Protein AF-A0A1E1W088-F1 (afdb_monomer_lite)

Radius of gyration: 20.37 Å; chains: 1; bounding box: 43×35×60 Å

Secondary structure (DSSP, 8-state):
-------HHHH--TTSPPP--SS-HHHHHHHHHHTSTTTTEEEEEEEETTEEEEEEEETTEEEEEEEEE---B-TTT--BHHHHHTTS----SHHHHHHHHHHHHHHHHHHHHHHHTHHHHHT-SB-

Foldseek 3Di:
DDDDDDDVVQQDDPPDDDDPVVVCVSVVVSVVVCVDQLQQFEKDWDDDLQKIWIFTDRHPDTPDIDIGGFHLADPPDSDGLVVVCVPPCRDPDPVSVVSVVRVVVSVVVVVVVCVVCVVSNVSHNYD

Organism: Pectinophora gossypiella (NCBI:txid13191)

Structure (mmCIF, N/CA/C/O backbone):
data_AF-A0A1E1W088-F1
#
_entry.id   AF-A0A1E1W088-F1
#
loop_
_atom_site.group_PDB
_atom_site.id
_atom_site.type_symbol
_atom_site.label_atom_id
_atom_site.label_alt_id
_atom_site.label_comp_id
_atom_site.label_asym_id
_atom_site.label_entity_id
_atom_site.label_seq_id
_atom_site.pdbx_PDB_ins_code
_atom_site.Cartn_x
_atom_site.Cartn_y
_atom_site.Cartn_z
_atom_site.occupancy
_atom_site.B_iso_or_equiv
_atom_site.auth_seq_id
_atom_site.auth_comp_id
_atom_site.auth_asym_id
_atom_site.auth_atom_id
_atom_site.pdbx_PDB_model_num
ATOM 1 N N . GLY A 1 1 ? 11.721 14.393 -32.217 1.00 78.50 1 GLY A N 1
ATOM 2 C CA . GLY A 1 1 ? 11.942 13.223 -31.344 1.00 78.50 1 GLY A CA 1
ATOM 3 C C . GLY A 1 1 ? 10.792 13.108 -30.368 1.00 78.50 1 GLY A C 1
ATOM 4 O O . GLY A 1 1 ? 10.185 14.129 -30.066 1.00 78.50 1 GLY A O 1
ATOM 5 N N . GLN A 1 2 ? 10.469 11.898 -29.916 1.00 86.69 2 GLN A N 1
ATOM 6 C CA . GLN A 1 2 ? 9.497 11.693 -28.838 1.00 86.69 2 GLN A CA 1
ATOM 7 C C . GLN A 1 2 ? 10.193 11.867 -27.487 1.00 86.69 2 GLN A C 1
ATOM 9 O O . GLN A 1 2 ? 11.320 11.409 -27.309 1.00 86.69 2 GLN A O 1
ATOM 14 N N . VAL A 1 3 ? 9.529 12.548 -26.557 1.00 86.50 3 VAL A N 1
ATOM 15 C CA . VAL A 1 3 ? 10.007 12.749 -25.187 1.00 86.50 3 VAL A CA 1
ATOM 16 C C . VAL A 1 3 ? 9.081 11.981 -24.258 1.00 86.50 3 VAL A C 1
ATOM 18 O O . VAL A 1 3 ? 7.862 12.104 -24.361 1.00 86.50 3 VAL A O 1
ATOM 21 N N . PHE A 1 4 ? 9.666 11.202 -23.354 1.00 85.31 4 PHE A N 1
ATOM 22 C CA . PHE A 1 4 ? 8.944 10.469 -22.322 1.00 85.31 4 PHE A CA 1
ATOM 23 C C . PHE A 1 4 ? 9.330 11.018 -20.951 1.00 85.31 4 PHE A C 1
ATOM 25 O O . PHE A 1 4 ? 10.495 11.333 -20.707 1.00 85.31 4 PHE A O 1
ATOM 32 N N . CYS A 1 5 ? 8.352 11.110 -20.054 1.00 89.00 5 CYS A N 1
ATOM 33 C CA . CYS A 1 5 ? 8.549 11.543 -18.676 1.00 89.00 5 CYS A CA 1
ATOM 34 C C . CYS A 1 5 ? 8.190 10.395 -17.735 1.00 89.00 5 CYS A C 1
ATOM 36 O O . CYS A 1 5 ? 7.176 9.727 -17.922 1.00 89.00 5 CYS A O 1
ATOM 38 N N . ILE A 1 6 ? 9.002 10.189 -16.703 1.00 88.50 6 ILE A N 1
ATOM 39 C CA . ILE A 1 6 ? 8.785 9.164 -15.682 1.00 88.50 6 ILE A CA 1
ATOM 40 C C . ILE A 1 6 ? 9.117 9.733 -14.307 1.00 88.50 6 ILE A C 1
ATOM 42 O O . ILE A 1 6 ? 10.048 10.528 -14.152 1.00 88.50 6 ILE A O 1
ATOM 46 N N . TYR A 1 7 ? 8.347 9.340 -13.294 1.00 89.56 7 TYR A N 1
ATOM 47 C CA . TYR A 1 7 ? 8.616 9.760 -11.927 1.00 89.56 7 TYR A CA 1
ATOM 48 C C . TYR A 1 7 ? 9.907 9.124 -11.420 1.00 89.56 7 TYR A C 1
ATOM 50 O O . TYR A 1 7 ? 10.064 7.904 -11.400 1.00 89.56 7 TYR A O 1
ATOM 58 N N . ARG A 1 8 ? 10.825 9.964 -10.938 1.00 88.44 8 ARG A N 1
ATOM 59 C CA . ARG A 1 8 ? 12.128 9.522 -10.433 1.00 88.44 8 ARG A CA 1
ATOM 60 C C . ARG A 1 8 ? 12.019 8.500 -9.298 1.00 88.44 8 ARG A C 1
ATOM 62 O O . ARG A 1 8 ? 12.852 7.607 -9.232 1.00 88.44 8 ARG A O 1
ATOM 69 N N . CYS A 1 9 ? 11.008 8.611 -8.434 1.00 88.81 9 CYS A N 1
ATOM 70 C CA . CYS A 1 9 ? 10.800 7.673 -7.326 1.00 88.81 9 CYS A CA 1
ATOM 71 C C . CYS A 1 9 ? 10.483 6.242 -7.782 1.00 88.81 9 CYS A C 1
ATOM 73 O O . CYS A 1 9 ? 10.738 5.320 -7.020 1.00 88.81 9 CYS A O 1
ATOM 75 N N . ILE A 1 10 ? 9.993 6.051 -9.012 1.00 89.69 10 ILE A N 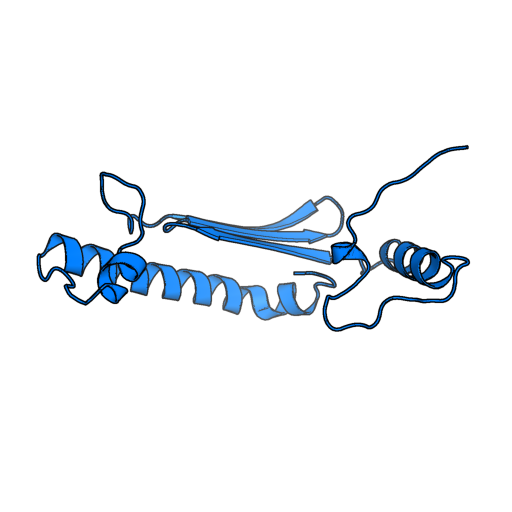1
ATOM 76 C CA . ILE A 1 10 ? 9.755 4.719 -9.588 1.00 89.69 10 ILE A CA 1
ATOM 77 C C . ILE A 1 10 ? 11.087 4.063 -9.971 1.00 89.69 10 ILE A C 1
ATOM 79 O O . ILE A 1 10 ? 11.260 2.858 -9.839 1.00 89.69 10 ILE A O 1
ATOM 83 N N . LEU A 1 11 ? 12.046 4.860 -10.445 1.00 88.44 11 LEU A N 1
ATOM 84 C CA . LEU A 1 11 ? 13.322 4.358 -10.955 1.00 88.44 11 LEU A CA 1
ATOM 85 C C . LEU A 1 11 ? 14.440 4.363 -9.917 1.00 88.44 11 LEU A C 1
ATOM 87 O O . LEU A 1 11 ? 15.466 3.723 -10.133 1.00 88.44 11 LEU A O 1
ATOM 91 N N . HIS A 1 12 ? 14.313 5.143 -8.847 1.00 87.19 12 HIS A N 1
ATOM 92 C CA . HIS A 1 12 ? 15.424 5.441 -7.957 1.00 87.19 12 HIS A CA 1
ATOM 93 C C . HIS A 1 12 ? 14.974 5.694 -6.527 1.00 87.19 12 HIS A C 1
ATOM 95 O O . HIS A 1 12 ? 14.200 6.614 -6.241 1.00 87.19 12 HIS A O 1
ATOM 101 N N . HIS A 1 13 ? 15.558 4.924 -5.615 1.00 84.94 13 HIS A N 1
ATOM 102 C CA . HIS A 1 13 ? 15.370 5.115 -4.193 1.00 84.94 13 HIS A CA 1
ATOM 103 C C . HIS A 1 13 ? 16.263 6.249 -3.666 1.00 84.94 13 HIS A C 1
ATOM 105 O O . HIS A 1 13 ? 17.431 6.353 -4.024 1.00 84.94 13 HIS A O 1
ATOM 111 N N . ARG A 1 14 ? 15.751 7.083 -2.749 1.00 83.94 14 ARG A N 1
ATOM 112 C CA . ARG A 1 14 ? 16.464 8.275 -2.232 1.00 83.94 14 ARG A CA 1
ATOM 113 C C . ARG A 1 14 ? 17.837 7.965 -1.613 1.00 83.94 14 ARG A C 1
ATOM 115 O O . ARG A 1 14 ? 18.697 8.837 -1.593 1.00 83.94 14 ARG A O 1
ATOM 122 N N . LYS A 1 15 ? 18.017 6.763 -1.057 1.00 85.31 15 LYS A N 1
ATOM 123 C CA . LYS A 1 15 ? 19.288 6.336 -0.441 1.00 85.31 15 LYS A CA 1
ATOM 124 C C . LYS A 1 15 ? 20.328 5.849 -1.458 1.00 85.31 15 LYS A C 1
ATOM 126 O O . LYS A 1 15 ? 21.469 5.630 -1.073 1.00 85.31 15 LYS A O 1
ATOM 131 N N . GLU A 1 16 ? 19.950 5.648 -2.717 1.00 85.50 16 GLU A N 1
ATOM 132 C CA . GLU A 1 16 ? 20.902 5.298 -3.769 1.00 85.50 16 GLU A CA 1
ATOM 133 C C . GLU A 1 16 ? 21.649 6.546 -4.246 1.00 85.50 16 GLU A C 1
ATOM 135 O O . GLU A 1 16 ? 21.099 7.648 -4.278 1.00 85.50 16 GLU A O 1
ATOM 140 N N . GLN A 1 17 ? 22.898 6.378 -4.676 1.00 84.50 17 GLN A N 1
ATOM 141 C CA . GLN A 1 17 ? 23.601 7.441 -5.391 1.00 84.50 17 GLN A CA 1
ATOM 142 C C . GLN A 1 17 ? 22.980 7.632 -6.779 1.00 84.50 17 GLN A C 1
ATOM 144 O O . GLN A 1 17 ? 22.595 6.663 -7.440 1.00 84.50 17 GLN A O 1
ATOM 149 N N . LEU A 1 18 ? 22.852 8.887 -7.225 1.00 83.19 18 LEU A N 1
ATOM 150 C CA . LEU A 1 18 ? 22.461 9.140 -8.611 1.00 83.19 18 LEU A CA 1
ATOM 151 C C . LEU A 1 18 ? 23.558 8.648 -9.543 1.00 83.19 18 LEU A C 1
ATOM 153 O O . LEU A 1 18 ? 24.743 8.820 -9.267 1.00 83.19 18 LEU A O 1
ATOM 157 N N . SER A 1 19 ? 23.135 8.132 -10.693 1.00 81.62 19 SER A N 1
ATOM 158 C CA . SER A 1 19 ? 24.051 7.922 -11.803 1.00 81.62 19 SER A CA 1
ATOM 159 C C . SER A 1 19 ? 24.674 9.245 -12.247 1.00 81.62 19 SER A C 1
ATOM 161 O O . SER A 1 19 ? 23.962 10.229 -12.461 1.00 81.62 19 SER A O 1
ATOM 163 N N . THR A 1 20 ? 25.993 9.240 -12.415 1.00 81.25 20 THR A N 1
ATOM 164 C CA . THR A 1 20 ? 26.796 10.333 -12.982 1.00 81.25 20 THR A CA 1
ATOM 165 C C . THR A 1 20 ? 27.319 9.994 -14.380 1.00 81.25 20 THR A C 1
ATOM 167 O O . THR A 1 20 ? 28.202 10.673 -14.890 1.00 81.25 20 THR A O 1
ATOM 170 N N . ASP A 1 21 ? 26.775 8.951 -15.014 1.00 83.31 21 ASP A N 1
ATOM 171 C CA . ASP A 1 21 ? 27.241 8.415 -16.298 1.00 83.31 21 ASP A CA 1
ATOM 172 C C . ASP A 1 21 ? 27.106 9.378 -17.487 1.00 83.31 21 ASP A C 1
ATOM 174 O O . ASP A 1 21 ? 27.660 9.089 -18.543 1.00 83.31 21 ASP A O 1
ATOM 178 N N . GLY A 1 22 ? 26.389 10.500 -17.334 1.00 79.88 22 GLY A N 1
ATOM 179 C CA . GLY A 1 22 ? 26.243 11.587 -18.317 1.00 79.88 22 GLY A CA 1
ATOM 180 C C . GLY A 1 22 ? 25.407 11.220 -19.548 1.00 79.88 22 GLY A C 1
ATOM 181 O O . GLY A 1 22 ? 24.643 12.037 -20.051 1.00 79.88 22 GLY A O 1
ATOM 182 N N . GLU A 1 23 ? 25.500 9.967 -19.981 1.00 83.69 23 GLU A N 1
ATOM 183 C CA . GLU A 1 23 ? 24.794 9.365 -21.108 1.00 83.69 23 GLU A CA 1
ATOM 184 C C . GLU A 1 23 ? 23.427 8.781 -20.714 1.00 83.69 23 GLU A C 1
ATOM 186 O O . GLU A 1 23 ? 22.630 8.429 -21.580 1.00 83.69 23 GLU A O 1
ATOM 191 N N . GLY A 1 24 ? 23.139 8.658 -19.412 1.00 85.19 24 GLY A N 1
ATOM 192 C CA . GLY A 1 24 ? 21.848 8.190 -18.901 1.00 85.19 24 GLY A CA 1
ATOM 193 C C . GLY A 1 24 ? 21.568 6.696 -19.101 1.00 85.19 24 GLY A C 1
ATOM 194 O O . GLY A 1 24 ? 20.427 6.264 -18.915 1.00 85.19 24 GLY A O 1
ATOM 195 N N . ARG A 1 25 ? 22.583 5.886 -19.428 1.00 87.75 25 ARG A N 1
ATOM 196 C CA . ARG A 1 25 ? 22.472 4.424 -19.586 1.00 87.75 25 ARG A CA 1
ATOM 197 C C . ARG A 1 25 ? 21.877 3.762 -18.348 1.00 87.75 25 ARG A C 1
ATOM 199 O O . ARG A 1 25 ? 21.003 2.908 -18.475 1.00 87.75 25 ARG A O 1
ATOM 206 N N . ALA A 1 26 ? 22.284 4.195 -17.157 1.00 87.44 26 ALA A N 1
ATOM 207 C CA . ALA A 1 26 ? 21.746 3.661 -15.908 1.00 87.44 26 ALA A CA 1
ATOM 208 C C . ALA A 1 26 ? 20.236 3.920 -15.746 1.00 87.44 26 ALA A C 1
ATOM 210 O O . ALA A 1 26 ? 19.533 3.109 -15.146 1.00 87.44 26 ALA A O 1
ATOM 211 N N . TRP A 1 27 ? 19.721 5.037 -16.271 1.00 88.06 27 TRP A N 1
ATOM 212 C CA . TRP A 1 27 ? 18.286 5.333 -16.251 1.00 88.06 27 TRP A CA 1
ATOM 213 C C . TRP A 1 27 ? 17.522 4.478 -17.258 1.00 88.06 27 TRP A C 1
ATOM 215 O O . TRP A 1 27 ? 16.457 3.963 -16.924 1.00 88.06 27 TRP A O 1
ATOM 225 N N . VAL A 1 28 ? 18.087 4.274 -18.450 1.00 89.00 28 VAL A N 1
ATOM 226 C CA . VAL A 1 28 ? 17.511 3.387 -19.471 1.00 89.00 28 VAL A CA 1
ATOM 227 C C . VAL A 1 28 ? 17.418 1.949 -18.956 1.00 89.00 28 VAL A C 1
ATOM 229 O O . VAL A 1 28 ? 16.357 1.339 -19.070 1.00 89.00 28 VAL A O 1
ATOM 232 N N . ASP A 1 29 ? 18.472 1.435 -18.320 1.00 89.56 29 ASP A N 1
ATOM 233 C CA . ASP A 1 29 ? 18.475 0.102 -17.703 1.00 89.56 29 ASP A CA 1
ATOM 234 C C . ASP A 1 29 ? 17.378 -0.043 -16.630 1.00 89.56 29 ASP A C 1
ATOM 236 O O . ASP A 1 29 ? 16.614 -1.011 -16.621 1.00 89.56 29 ASP A O 1
ATOM 240 N N . ARG A 1 30 ? 17.229 0.958 -15.750 1.00 89.00 30 ARG A N 1
ATOM 241 C CA . ARG A 1 30 ? 16.154 0.977 -14.740 1.00 89.00 30 ARG A CA 1
ATOM 242 C C . ARG A 1 30 ? 14.768 0.950 -15.394 1.00 89.00 30 ARG A C 1
ATOM 244 O O . ARG A 1 30 ? 13.898 0.221 -14.927 1.00 89.00 30 ARG A O 1
ATOM 251 N N . CYS A 1 31 ? 14.562 1.693 -16.484 1.00 89.44 31 CYS A N 1
ATOM 252 C CA . CYS A 1 31 ? 13.305 1.663 -17.240 1.00 89.44 31 CYS A CA 1
ATOM 253 C C . CYS A 1 31 ? 13.035 0.287 -17.866 1.00 89.44 31 CYS A C 1
ATOM 255 O O . CYS A 1 31 ? 11.905 -0.199 -17.818 1.00 89.44 31 CYS A O 1
ATOM 257 N N . GLN A 1 32 ? 14.059 -0.357 -18.431 1.00 88.81 32 GLN A N 1
ATOM 258 C CA . GLN A 1 32 ? 13.929 -1.697 -19.010 1.00 88.81 32 GLN A CA 1
ATOM 259 C C . GLN A 1 32 ? 13.528 -2.726 -17.949 1.00 88.81 32 GLN A C 1
ATOM 261 O O . GLN A 1 32 ? 12.649 -3.549 -18.203 1.00 88.81 32 GLN A O 1
ATOM 266 N N . ARG A 1 33 ? 14.075 -2.622 -16.730 1.00 87.31 33 ARG A N 1
ATOM 267 C CA . ARG A 1 33 ? 13.694 -3.488 -15.604 1.00 87.31 33 ARG A CA 1
ATOM 268 C C . ARG A 1 33 ? 12.216 -3.387 -15.226 1.00 87.31 33 ARG A C 1
ATOM 270 O O . ARG A 1 33 ? 11.619 -4.409 -14.921 1.00 87.31 33 ARG A O 1
ATOM 277 N N . LEU A 1 34 ? 11.594 -2.208 -15.318 1.00 85.94 34 LEU A N 1
ATOM 278 C CA . LEU A 1 34 ? 10.148 -2.063 -15.065 1.00 85.94 34 LEU A CA 1
ATOM 279 C C . LEU A 1 34 ? 9.276 -2.829 -16.070 1.00 85.94 34 LEU A C 1
ATOM 281 O O . LEU A 1 34 ? 8.129 -3.161 -15.775 1.00 85.94 34 LEU A O 1
ATOM 285 N N . SER A 1 35 ? 9.809 -3.088 -17.264 1.00 83.50 35 SER A N 1
ATOM 286 C CA . SER A 1 35 ? 9.091 -3.797 -18.325 1.00 83.50 35 SER A CA 1
ATOM 287 C C . SER A 1 35 ? 9.186 -5.319 -18.183 1.00 83.50 35 SER A C 1
ATOM 289 O O . SER A 1 35 ? 8.512 -6.037 -18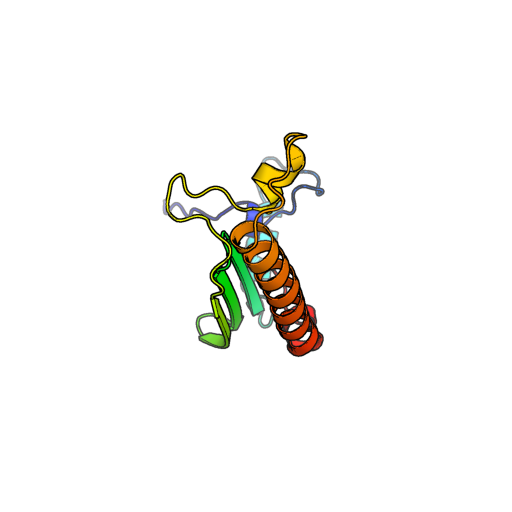.920 1.00 83.50 35 SER A O 1
ATOM 291 N N . LEU A 1 36 ? 10.002 -5.824 -17.250 1.00 85.31 36 LEU A N 1
ATOM 292 C CA . LEU A 1 36 ? 10.146 -7.257 -17.025 1.00 85.31 36 LEU A CA 1
ATOM 293 C C . LEU A 1 36 ? 8.879 -7.845 -16.378 1.00 85.31 36 LEU A C 1
ATOM 295 O O . LEU A 1 36 ? 8.282 -7.224 -15.489 1.00 85.31 36 LEU A O 1
ATOM 299 N N . PRO A 1 37 ? 8.469 -9.063 -16.779 1.00 79.25 37 PRO A N 1
ATOM 300 C CA . PRO A 1 37 ? 7.404 -9.789 -16.100 1.00 79.25 37 PRO A CA 1
ATOM 301 C C . PRO A 1 37 ? 7.701 -9.921 -14.601 1.00 79.25 37 PRO A C 1
ATOM 303 O O . PRO A 1 37 ? 8.804 -10.289 -14.208 1.00 79.25 37 PRO A O 1
ATOM 306 N N . GLY A 1 38 ? 6.716 -9.607 -13.758 1.00 75.62 38 GLY A N 1
ATOM 307 C CA . GLY A 1 38 ? 6.856 -9.640 -12.296 1.00 75.62 38 GLY A CA 1
ATOM 308 C C . GLY A 1 38 ? 7.284 -8.315 -11.653 1.00 75.62 38 GLY A C 1
ATOM 309 O O . GLY A 1 38 ? 6.976 -8.098 -10.486 1.00 75.62 38 GLY A O 1
ATOM 310 N N . SER A 1 39 ? 7.867 -7.367 -12.398 1.00 80.62 39 SER A N 1
ATOM 311 C CA . SER A 1 39 ? 8.240 -6.030 -11.879 1.00 80.62 39 SER A CA 1
ATOM 312 C C . SER A 1 39 ? 7.077 -5.028 -11.820 1.00 80.62 39 SER A C 1
ATOM 314 O O . SER A 1 39 ? 7.259 -3.849 -11.517 1.00 80.62 39 SER A O 1
ATOM 316 N N . GLN A 1 40 ? 5.867 -5.496 -12.123 1.00 83.44 40 GLN A N 1
ATOM 317 C CA . GLN A 1 40 ? 4.648 -4.691 -12.197 1.00 83.44 40 GLN A CA 1
ATOM 318 C C . GLN A 1 40 ? 3.698 -4.964 -11.025 1.00 83.44 40 GLN A C 1
ATOM 320 O O . GLN A 1 40 ? 2.526 -4.598 -11.096 1.00 83.44 40 GLN A O 1
ATOM 325 N N . ARG A 1 41 ? 4.165 -5.648 -9.968 1.00 92.44 41 ARG A N 1
ATOM 326 C CA . ARG A 1 41 ? 3.378 -5.827 -8.745 1.00 92.44 41 ARG A CA 1
ATOM 327 C C . ARG A 1 41 ? 3.698 -4.708 -7.763 1.00 92.44 41 ARG A C 1
ATOM 329 O O . ARG A 1 41 ? 4.776 -4.718 -7.178 1.00 92.44 41 ARG A O 1
ATOM 336 N N . TRP A 1 42 ? 2.818 -3.722 -7.632 1.00 94.94 42 TRP A N 1
ATOM 337 C CA . TRP A 1 42 ? 3.056 -2.530 -6.810 1.00 94.94 42 TRP A CA 1
ATOM 338 C C . TRP A 1 42 ? 1.973 -2.387 -5.750 1.00 94.94 42 TRP A C 1
ATOM 340 O O . TRP A 1 42 ? 0.796 -2.586 -6.044 1.00 94.94 42 TRP A O 1
ATOM 350 N N . ALA A 1 43 ? 2.345 -1.987 -4.542 1.00 96.81 43 ALA A N 1
ATOM 351 C CA . ALA A 1 43 ? 1.392 -1.570 -3.528 1.00 96.81 43 ALA A CA 1
ATOM 352 C C . ALA A 1 43 ? 1.262 -0.044 -3.515 1.00 96.81 43 ALA A C 1
ATOM 354 O O . ALA A 1 43 ? 2.210 0.682 -3.791 1.00 96.81 43 ALA A O 1
ATOM 355 N N . VAL A 1 44 ? 0.067 0.440 -3.193 1.00 96.50 44 VAL A N 1
ATOM 356 C CA . VAL A 1 44 ? -0.216 1.855 -2.957 1.00 96.50 44 VAL A CA 1
ATOM 357 C C . VAL A 1 44 ? -0.973 1.947 -1.644 1.00 96.50 44 VAL A C 1
ATOM 359 O O . VAL A 1 44 ? -2.076 1.412 -1.526 1.00 96.50 44 VAL A O 1
ATOM 362 N N . LEU A 1 45 ? -0.379 2.617 -0.657 1.00 97.00 45 LEU A N 1
ATOM 363 C CA . LEU A 1 45 ? -0.938 2.771 0.685 1.00 97.00 45 LEU A CA 1
ATOM 364 C C . LEU A 1 45 ? -1.106 4.256 1.017 1.00 97.00 45 LEU A C 1
ATOM 366 O O . LEU A 1 45 ? -0.161 5.041 0.953 1.00 97.00 45 LEU A O 1
ATOM 370 N N . MET A 1 46 ? -2.315 4.647 1.404 1.00 96.62 46 MET A N 1
ATOM 371 C CA . MET A 1 46 ? -2.659 6.018 1.771 1.00 96.62 46 MET A CA 1
ATOM 372 C C . MET A 1 46 ? -3.316 6.032 3.146 1.00 96.62 46 MET A C 1
ATOM 374 O O . MET A 1 46 ? -4.317 5.351 3.363 1.00 96.62 46 MET A O 1
ATOM 378 N N . VAL A 1 47 ? -2.782 6.841 4.065 1.00 92.50 47 VAL A N 1
ATOM 379 C CA . VAL A 1 47 ? -3.328 7.006 5.419 1.00 92.50 47 VAL A CA 1
ATOM 380 C C . VAL A 1 47 ? -3.397 8.481 5.773 1.00 92.50 47 VAL A C 1
ATOM 382 O O . VAL A 1 47 ? -2.386 9.179 5.734 1.00 92.50 47 VAL A O 1
ATOM 385 N N . SER A 1 48 ? -4.584 8.971 6.128 1.00 88.12 48 SER A N 1
ATOM 386 C CA . SER A 1 48 ? -4.769 10.359 6.560 1.00 88.12 48 SER A CA 1
ATOM 387 C C . SER A 1 48 ? -6.051 10.528 7.364 1.00 88.12 48 SER A C 1
ATOM 389 O O . SER A 1 48 ? -7.107 10.064 6.951 1.00 88.12 48 SER A O 1
ATOM 391 N N . GLY A 1 49 ? -5.983 11.214 8.508 1.00 82.06 49 GLY A N 1
ATOM 392 C CA . GLY A 1 49 ? -7.174 11.706 9.212 1.00 82.06 49 GLY A CA 1
ATOM 393 C C . GLY A 1 49 ? -8.213 10.650 9.613 1.00 82.06 49 GLY A C 1
ATOM 394 O O . GLY A 1 49 ? -9.379 10.999 9.754 1.00 82.06 49 GLY A O 1
ATOM 395 N N . GLY A 1 50 ? -7.817 9.385 9.795 1.00 87.12 50 GLY A N 1
ATOM 396 C CA . GLY A 1 50 ? -8.751 8.280 10.053 1.00 87.12 50 GLY A CA 1
ATOM 397 C C . GLY A 1 50 ? -9.249 7.554 8.817 1.00 87.12 50 GLY A C 1
ATOM 398 O O . GLY A 1 50 ? -10.112 6.693 8.931 1.00 87.12 50 GLY A O 1
ATOM 399 N N . HIS A 1 51 ? -8.729 7.893 7.647 1.00 92.56 51 HIS A N 1
ATOM 400 C CA . HIS A 1 51 ? -8.947 7.171 6.409 1.00 92.56 51 HIS A CA 1
ATOM 401 C C . HIS A 1 51 ? -7.713 6.341 6.084 1.00 92.56 51 HIS A C 1
ATOM 403 O O . HIS A 1 51 ? -6.582 6.819 6.196 1.00 92.56 51 HIS A O 1
ATOM 409 N N . PHE A 1 52 ? -7.953 5.113 5.651 1.00 96.31 52 PHE A N 1
ATOM 410 C CA . PHE A 1 52 ? -6.974 4.244 5.024 1.00 96.31 52 PHE A CA 1
ATOM 411 C C . PHE A 1 52 ? -7.528 3.803 3.671 1.00 96.31 52 PHE A C 1
ATOM 413 O O . PHE A 1 52 ? -8.696 3.419 3.564 1.00 96.31 52 PHE A O 1
ATOM 420 N N . ALA A 1 53 ? -6.685 3.847 2.649 1.00 97.62 53 ALA A N 1
ATOM 421 C CA . ALA A 1 53 ? -6.926 3.217 1.362 1.00 97.62 53 ALA A CA 1
ATOM 422 C C . ALA A 1 53 ? -5.643 2.499 0.949 1.00 97.62 53 ALA A C 1
ATOM 424 O O . ALA A 1 53 ? -4.592 3.125 0.825 1.00 97.62 53 ALA A O 1
ATOM 425 N N . GLY A 1 54 ? -5.737 1.189 0.770 1.00 97.81 54 GLY A N 1
ATOM 426 C CA . GLY A 1 54 ? -4.635 0.352 0.326 1.00 97.81 54 GLY A CA 1
ATOM 427 C C . GLY A 1 54 ? -5.054 -0.484 -0.870 1.00 97.81 54 GLY A C 1
ATOM 428 O O . GLY A 1 54 ? -6.197 -0.950 -0.930 1.00 97.81 54 GLY A O 1
ATOM 429 N N . ALA A 1 55 ? -4.134 -0.692 -1.803 1.00 98.00 55 ALA A N 1
ATOM 430 C CA . ALA A 1 55 ? -4.303 -1.655 -2.879 1.00 98.00 55 ALA A CA 1
ATOM 431 C C . ALA A 1 55 ? -2.955 -2.211 -3.341 1.00 98.00 55 ALA A C 1
ATOM 433 O O . ALA A 1 55 ? -1.968 -1.482 -3.404 1.00 98.00 55 ALA A O 1
ATOM 434 N N . VAL A 1 56 ? -2.940 -3.492 -3.694 1.00 97.00 56 VAL A N 1
ATOM 435 C CA . VAL A 1 56 ? -1.866 -4.145 -4.439 1.00 97.00 56 VAL A CA 1
ATOM 436 C C . VAL A 1 56 ? -2.342 -4.306 -5.875 1.00 97.00 56 VAL A C 1
ATOM 438 O O . VAL A 1 56 ? -3.415 -4.857 -6.131 1.00 97.00 56 VAL A O 1
ATOM 441 N N . PHE A 1 57 ? -1.545 -3.815 -6.810 1.00 95.38 57 PHE A N 1
ATOM 442 C CA . PHE A 1 5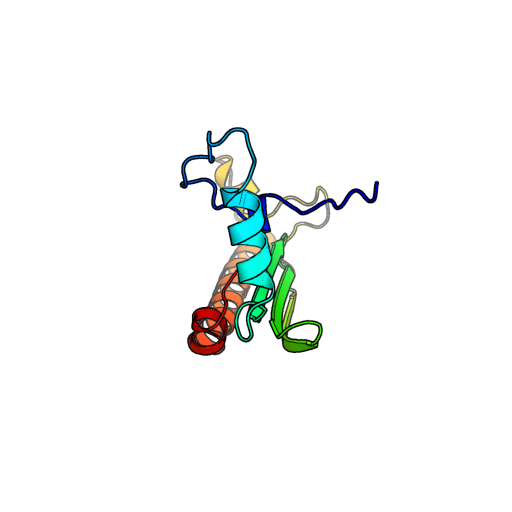7 ? -1.774 -3.887 -8.242 1.00 95.38 57 PHE A CA 1
ATOM 443 C C . PHE A 1 57 ? -0.827 -4.898 -8.864 1.00 95.38 57 PHE A C 1
ATOM 445 O O . PHE A 1 57 ? 0.329 -4.991 -8.467 1.00 95.38 57 PHE A O 1
ATOM 452 N N . SER A 1 58 ? -1.304 -5.631 -9.863 1.00 92.38 58 SER A N 1
ATOM 453 C CA . SER A 1 58 ? -0.475 -6.394 -10.789 1.00 92.38 58 SER A CA 1
ATOM 454 C C . SER A 1 58 ? -0.736 -5.853 -12.191 1.00 92.38 58 SER A C 1
ATOM 456 O O . SER A 1 58 ? -1.823 -6.026 -12.750 1.00 92.38 58 SER A O 1
ATOM 458 N N . GLY A 1 59 ? 0.229 -5.098 -12.718 1.00 88.50 59 GLY A N 1
ATOM 459 C CA . GLY A 1 59 ? 0.020 -4.276 -13.905 1.00 88.50 59 GLY A CA 1
ATOM 460 C C . GLY A 1 59 ? -1.095 -3.256 -13.661 1.00 88.50 59 GLY A C 1
ATOM 461 O O . GLY A 1 59 ? -1.041 -2.476 -12.715 1.00 88.50 59 GLY A O 1
ATOM 462 N N . GLY A 1 60 ? -2.126 -3.276 -14.505 1.00 89.12 60 GLY A N 1
ATOM 463 C CA . GLY A 1 60 ? -3.280 -2.378 -14.390 1.00 89.12 60 GLY A CA 1
ATOM 464 C C . GLY A 1 60 ? -4.409 -2.866 -13.475 1.00 89.12 60 GLY A C 1
ATOM 465 O O . GLY A 1 60 ? -5.429 -2.188 -13.381 1.00 89.12 60 GLY A O 1
ATOM 466 N N . VAL A 1 61 ? -4.280 -4.035 -12.839 1.00 93.19 61 VAL A N 1
ATOM 467 C CA . VAL A 1 61 ? -5.385 -4.682 -12.110 1.00 93.19 61 VAL A CA 1
ATOM 468 C C . VAL A 1 61 ? -5.122 -4.671 -10.610 1.00 93.19 61 VAL A C 1
ATOM 470 O O . VAL A 1 61 ? -4.078 -5.140 -10.165 1.00 93.19 61 VAL A O 1
ATOM 473 N N . ALA A 1 62 ? -6.080 -4.177 -9.822 1.00 96.06 62 ALA A N 1
ATOM 474 C CA . ALA A 1 62 ? -6.046 -4.302 -8.367 1.00 96.06 62 ALA A CA 1
ATOM 475 C C . ALA A 1 62 ? -6.356 -5.753 -7.975 1.00 96.06 62 ALA A C 1
ATOM 477 O O . ALA A 1 62 ? -7.470 -6.229 -8.185 1.00 96.06 62 ALA A O 1
ATOM 478 N N . VAL A 1 63 ? -5.366 -6.455 -7.426 1.00 95.31 63 VAL A N 1
ATOM 479 C CA . VAL A 1 63 ? -5.494 -7.866 -7.027 1.00 95.31 63 VAL A CA 1
ATOM 480 C C . VAL A 1 63 ? -5.964 -8.013 -5.584 1.00 95.31 63 VAL A C 1
ATOM 482 O O . VAL A 1 63 ? -6.676 -8.960 -5.269 1.00 95.31 63 VAL A O 1
ATOM 485 N N . VAL A 1 64 ? -5.623 -7.051 -4.725 1.00 96.31 64 VAL A N 1
ATOM 486 C CA . VAL A 1 64 ? -6.120 -6.959 -3.349 1.00 96.31 64 VAL A CA 1
ATOM 487 C C . VAL A 1 64 ? -6.313 -5.484 -3.016 1.00 96.31 64 VAL A C 1
ATOM 489 O O . VAL A 1 64 ? -5.451 -4.667 -3.329 1.00 96.31 64 VAL A O 1
ATOM 492 N N . HIS A 1 65 ? -7.437 -5.113 -2.402 1.00 97.56 65 HIS A N 1
ATOM 493 C CA . HIS A 1 65 ? -7.670 -3.737 -1.965 1.00 97.56 65 HIS A CA 1
ATOM 494 C C . HIS A 1 65 ? -8.562 -3.660 -0.726 1.00 97.56 65 HIS A C 1
ATOM 496 O O . HIS A 1 65 ? -9.448 -4.493 -0.508 1.00 97.56 65 HIS A O 1
ATOM 502 N N . LYS A 1 66 ? -8.393 -2.606 0.071 1.00 97.75 66 LYS A N 1
ATOM 503 C CA . LYS A 1 66 ? -9.240 -2.328 1.233 1.00 97.75 66 LYS A CA 1
ATOM 504 C C . LYS A 1 66 ? -9.263 -0.838 1.521 1.00 97.75 66 LYS A C 1
ATOM 506 O O . LYS A 1 66 ? -8.249 -0.150 1.430 1.00 97.75 66 LYS A O 1
ATOM 511 N N . THR A 1 67 ? -10.430 -0.359 1.922 1.00 97.00 67 THR A N 1
ATOM 512 C CA . THR A 1 67 ? -10.605 0.970 2.494 1.00 97.00 67 THR A CA 1
ATOM 513 C C . THR A 1 67 ? -11.137 0.837 3.915 1.00 97.00 67 THR A C 1
ATOM 515 O O . THR A 1 67 ? -11.880 -0.094 4.238 1.00 97.00 67 THR A O 1
ATOM 518 N N . LEU A 1 68 ? -10.724 1.755 4.781 1.00 93.31 68 LEU A N 1
ATOM 519 C CA . LEU A 1 68 ? -11.195 1.864 6.156 1.00 93.31 68 LEU A CA 1
ATOM 520 C C . LEU A 1 68 ? -11.386 3.343 6.479 1.00 93.31 68 LEU A C 1
ATOM 522 O O . LEU A 1 68 ? -10.612 4.198 6.048 1.00 93.31 68 LEU A O 1
ATOM 526 N N . HIS A 1 69 ? -12.418 3.643 7.255 1.00 91.06 69 HIS A N 1
ATOM 527 C CA . HIS A 1 69 ? -12.657 4.976 7.778 1.00 91.06 69 HIS A CA 1
ATOM 528 C C . HIS A 1 69 ? -13.047 4.891 9.252 1.00 91.06 69 HIS A C 1
ATOM 530 O O . HIS A 1 69 ? -13.848 4.048 9.653 1.00 91.06 69 HIS A O 1
ATOM 536 N N . SER A 1 70 ? -12.477 5.771 10.064 1.00 84.94 70 SER A N 1
ATOM 537 C CA . SER A 1 70 ? -12.800 5.945 11.473 1.00 84.94 70 SER A CA 1
ATOM 538 C C . SER A 1 70 ? -12.873 7.426 11.812 1.00 84.94 70 SER A C 1
ATOM 540 O O . SER A 1 70 ? -12.053 8.232 11.377 1.00 84.94 70 SER A O 1
ATOM 542 N N . TYR A 1 71 ? -13.853 7.789 12.633 1.00 75.25 71 TYR A N 1
ATOM 543 C CA . TYR A 1 71 ? -14.073 9.174 13.029 1.00 75.25 71 TYR A CA 1
ATOM 544 C C . TYR A 1 71 ? -13.089 9.571 14.145 1.00 75.25 71 TYR A C 1
ATOM 546 O O . TYR A 1 71 ? -13.371 9.418 15.338 1.00 75.25 71 TYR A O 1
ATOM 554 N N . VAL A 1 72 ? -11.901 10.040 13.754 1.00 73.81 72 VAL A N 1
ATOM 555 C CA . VAL A 1 72 ? -10.811 10.450 14.673 1.00 73.81 72 VAL A CA 1
ATOM 556 C C . VAL A 1 72 ? -10.517 11.950 14.665 1.00 73.81 72 VAL A C 1
ATOM 558 O O . VAL A 1 72 ? -9.811 12.461 15.542 1.00 73.81 72 VAL A O 1
ATOM 561 N N . THR A 1 73 ? -11.088 12.693 13.723 1.00 67.44 73 THR A N 1
ATOM 562 C CA . THR A 1 73 ? -10.912 14.145 13.610 1.00 67.44 73 THR A CA 1
ATOM 563 C C . THR A 1 73 ? -11.923 14.913 14.471 1.00 67.44 73 THR A C 1
ATOM 565 O O . THR A 1 73 ? -12.973 14.406 14.874 1.00 67.44 73 THR A O 1
ATOM 568 N N . ARG A 1 74 ? -11.587 16.159 14.838 1.00 63.84 74 ARG A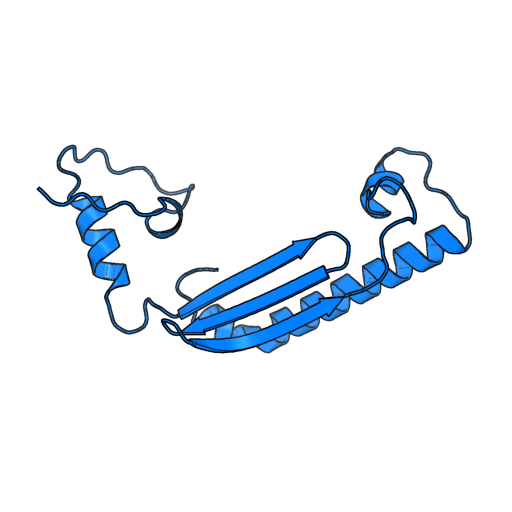 N 1
ATOM 569 C CA . ARG A 1 74 ? -12.546 17.088 15.467 1.00 63.84 74 ARG A CA 1
ATOM 570 C C . ARG A 1 74 ? -13.488 17.646 14.406 1.00 63.84 74 ARG A C 1
ATOM 572 O O . ARG A 1 74 ? -13.033 18.002 13.326 1.00 63.84 74 ARG A O 1
ATOM 579 N N . ARG A 1 75 ? -14.759 17.863 14.762 1.00 54.25 75 ARG A N 1
ATOM 580 C CA . ARG A 1 75 ? -15.645 18.770 14.011 1.00 54.25 75 ARG A CA 1
ATOM 581 C C . ARG A 1 75 ? -15.051 20.189 14.143 1.00 54.25 75 ARG A C 1
ATOM 583 O O . ARG A 1 75 ? -15.014 20.712 15.254 1.00 54.25 75 ARG A O 1
ATOM 590 N N . GLY A 1 76 ? -14.469 20.747 13.076 1.00 66.69 76 GLY A N 1
ATOM 591 C CA . GLY A 1 76 ? -13.680 21.997 13.103 1.00 66.69 76 GLY A CA 1
ATOM 592 C C . GLY A 1 76 ? -12.403 21.917 12.248 1.00 66.69 76 GLY A C 1
ATOM 593 O O . GLY A 1 76 ? -12.393 21.164 11.287 1.00 66.69 76 GLY A O 1
ATOM 594 N N . GLN A 1 77 ? -11.333 22.653 12.601 1.00 54.56 77 GLN A N 1
ATOM 595 C CA . GLN A 1 77 ? -10.052 22.863 11.864 1.00 54.56 77 GLN A CA 1
ATOM 596 C C . GLN A 1 77 ? -9.236 21.616 11.395 1.00 54.56 77 GLN A C 1
ATOM 598 O O . GLN A 1 77 ? -8.051 21.733 11.095 1.00 54.56 77 GLN A O 1
ATOM 603 N N . GLY A 1 78 ? -9.810 20.413 11.315 1.00 57.47 78 GLY A N 1
ATOM 604 C CA . GLY A 1 78 ? -9.244 19.277 10.569 1.00 57.47 78 GLY A CA 1
ATOM 605 C C . GLY A 1 78 ? -8.009 18.602 11.176 1.00 57.47 78 GLY A C 1
ATOM 606 O O . GLY A 1 78 ? -7.547 17.597 10.650 1.00 57.47 78 GLY A O 1
ATOM 607 N N . GLN A 1 79 ? -7.478 19.102 12.293 1.00 62.44 79 GLN A N 1
ATOM 608 C CA . GLN A 1 79 ? -6.305 18.512 12.937 1.00 62.44 79 GLN A CA 1
ATOM 609 C C . GLN A 1 79 ? -6.674 17.245 13.722 1.00 62.44 79 GLN A C 1
ATOM 611 O O . GLN A 1 79 ? -7.668 17.210 14.460 1.00 62.44 79 GLN A O 1
ATOM 616 N N . SER A 1 80 ? -5.853 16.201 13.576 1.00 65.12 80 SER A N 1
ATOM 617 C CA . SER A 1 80 ? -6.002 14.948 14.323 1.00 65.12 80 SER A CA 1
ATOM 618 C C . SER A 1 80 ? -5.830 15.175 15.834 1.00 65.12 80 SER A C 1
ATOM 620 O O . SER A 1 80 ? -5.148 16.110 16.268 1.00 65.12 80 SER A O 1
ATOM 622 N N . GLN A 1 81 ? -6.453 14.330 16.667 1.00 66.56 81 GLN A N 1
ATOM 623 C CA . GLN A 1 81 ? -6.332 14.466 18.124 1.00 66.56 81 GLN A CA 1
ATOM 624 C C . GLN A 1 81 ? -4.882 14.264 18.597 1.00 66.56 81 GLN A C 1
ATOM 626 O O . GLN A 1 81 ? -4.443 15.013 19.468 1.00 66.56 81 GLN A O 1
ATOM 631 N N . GLY A 1 82 ? -4.125 13.353 17.973 1.00 62.81 82 GLY A N 1
ATOM 632 C CA . GLY A 1 82 ? -2.703 13.144 18.269 1.00 62.81 82 GLY A CA 1
ATOM 633 C C . GLY A 1 82 ? -1.845 14.399 18.077 1.00 62.81 82 GLY A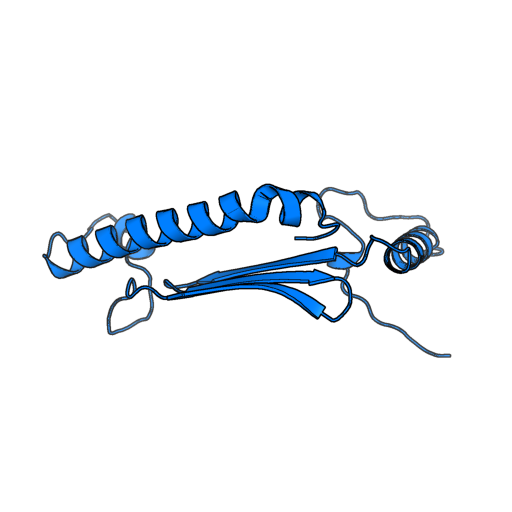 C 1
ATOM 634 O O . GLY A 1 82 ? -1.041 14.730 18.946 1.00 62.81 82 GLY A O 1
ATOM 635 N N . THR A 1 83 ? -2.070 15.167 17.006 1.00 67.00 83 THR A N 1
ATOM 636 C CA . THR A 1 83 ? -1.367 16.445 16.781 1.00 67.00 83 THR A CA 1
ATOM 637 C C . THR A 1 83 ? -1.653 17.449 17.904 1.00 67.00 83 THR A C 1
ATOM 639 O O . THR A 1 83 ? -0.756 18.157 18.359 1.00 67.00 83 THR A O 1
ATOM 642 N N . ARG A 1 84 ? -2.898 17.498 18.404 1.00 66.56 84 ARG A N 1
ATOM 643 C CA . ARG A 1 84 ? -3.293 18.383 19.515 1.00 66.56 84 ARG A CA 1
ATOM 644 C C . ARG A 1 84 ? -2.689 17.937 20.848 1.00 66.56 84 ARG A C 1
ATOM 646 O O . ARG A 1 84 ? -2.307 18.795 21.638 1.00 66.56 84 ARG A O 1
ATOM 653 N N . ASP A 1 85 ? -2.620 16.631 21.097 1.00 63.78 85 ASP A N 1
ATOM 654 C CA . ASP A 1 85 ? -2.106 16.077 22.354 1.00 63.78 85 ASP A CA 1
ATOM 655 C C . ASP A 1 85 ? -0.602 16.360 22.544 1.00 63.78 85 ASP A C 1
ATOM 657 O O . ASP A 1 85 ? -0.165 16.538 23.677 1.00 63.78 85 ASP A O 1
ATOM 661 N N . GLN A 1 86 ? 0.167 16.525 21.458 1.00 69.00 86 GLN A N 1
ATOM 662 C CA . GLN A 1 86 ? 1.582 16.929 21.520 1.00 69.00 86 GLN A CA 1
ATOM 663 C C . GLN A 1 86 ? 1.807 18.386 21.972 1.00 69.00 86 GLN A C 1
ATOM 665 O O . GLN A 1 86 ? 2.908 18.735 22.381 1.00 69.00 86 GLN A O 1
ATOM 670 N N . HIS A 1 87 ? 0.780 19.245 21.957 1.00 70.12 87 HIS A N 1
ATOM 671 C CA . HIS A 1 87 ? 0.905 20.672 22.298 1.00 70.12 87 HIS A CA 1
ATOM 672 C C . HIS A 1 87 ? 0.738 20.965 23.807 1.00 70.12 87 HIS A C 1
ATOM 674 O O . HIS A 1 87 ? 0.289 22.044 24.192 1.00 70.12 87 HIS A O 1
ATOM 680 N N . GLY A 1 88 ? 1.053 20.000 24.679 1.00 60.69 88 GLY A N 1
ATOM 681 C CA . GLY A 1 88 ? 1.219 20.203 26.128 1.00 60.69 88 GLY A CA 1
ATOM 682 C C . GLY A 1 88 ? -0.057 20.381 26.965 1.00 60.69 88 GLY A C 1
ATOM 683 O O . GLY A 1 88 ? 0.008 20.268 28.184 1.00 60.69 88 GLY A O 1
ATOM 684 N N . ASN A 1 89 ? -1.227 20.598 26.353 1.00 69.00 89 ASN A N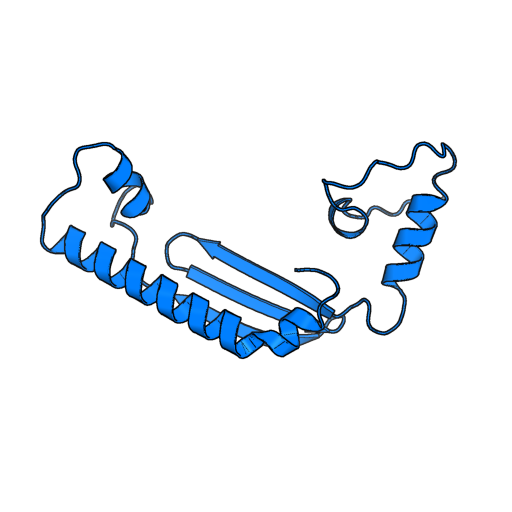 1
ATOM 685 C CA . ASN A 1 89 ? -2.503 20.738 27.070 1.00 69.00 89 ASN A CA 1
ATOM 686 C C . ASN A 1 89 ? -3.591 19.839 26.463 1.00 69.00 89 ASN A C 1
ATOM 688 O O . ASN A 1 89 ? -4.550 20.295 25.833 1.00 69.00 89 ASN A O 1
ATOM 692 N N . ALA A 1 90 ? -3.376 18.529 26.600 1.00 67.44 90 ALA A N 1
ATOM 693 C CA . ALA A 1 90 ? -4.239 17.480 26.077 1.00 67.44 90 ALA A CA 1
ATOM 694 C C . ALA A 1 90 ? -5.612 17.499 26.781 1.00 67.44 90 ALA A C 1
ATOM 696 O O . ALA A 1 90 ? -5.700 17.206 27.978 1.00 67.44 90 ALA A O 1
ATOM 697 N N . PRO A 1 91 ? -6.719 17.800 26.074 1.00 70.50 91 PRO A N 1
ATOM 698 C CA . PRO A 1 91 ? -8.034 17.860 26.703 1.00 70.50 91 PRO A CA 1
ATOM 699 C C . PRO A 1 91 ? -8.442 16.491 27.261 1.00 70.50 91 PRO A C 1
ATOM 701 O O . PRO A 1 91 ? -8.275 15.467 26.593 1.00 70.50 91 PRO A O 1
ATOM 704 N N . LYS A 1 92 ? -8.996 16.474 28.478 1.00 79.69 92 LYS A N 1
ATOM 705 C CA . LYS A 1 92 ? -9.448 15.257 29.184 1.00 79.69 92 LYS A CA 1
ATOM 706 C C . LYS A 1 92 ? -10.961 15.012 29.072 1.00 79.69 92 LYS A C 1
ATOM 708 O O . LYS A 1 92 ? -11.521 14.241 29.839 1.00 79.69 92 LYS A O 1
ATOM 713 N N . SER A 1 93 ? -11.642 15.684 28.144 1.00 80.69 93 SER A N 1
ATOM 714 C CA . SER A 1 93 ? -13.087 15.520 27.966 1.00 80.69 93 SER A CA 1
ATOM 715 C C . SER A 1 93 ? -13.442 14.139 27.405 1.00 80.69 93 SER A C 1
ATOM 717 O O . SER A 1 93 ? -12.643 13.530 26.691 1.00 80.69 93 SER A O 1
ATOM 719 N N . ALA A 1 94 ? -14.675 13.681 27.645 1.00 80.88 94 ALA A N 1
ATOM 720 C CA . ALA A 1 94 ? -15.187 12.417 27.103 1.00 80.88 94 ALA A CA 1
ATOM 721 C C . ALA A 1 94 ? -14.996 12.312 25.576 1.00 80.88 94 ALA A C 1
ATOM 723 O O . ALA A 1 94 ? -14.518 11.304 25.061 1.00 80.88 94 ALA A O 1
ATOM 724 N N . GLY A 1 95 ? -15.260 13.403 24.847 1.00 80.50 95 GLY A N 1
ATOM 725 C CA . GLY A 1 95 ? -15.057 13.459 23.398 1.00 80.50 95 GLY A CA 1
ATOM 726 C C . GLY A 1 95 ? -13.589 13.448 22.953 1.00 80.50 95 GLY A C 1
ATOM 727 O O . GLY A 1 95 ? -13.316 13.157 21.790 1.00 80.50 95 GLY A O 1
ATOM 728 N N . ALA A 1 96 ? -12.630 13.791 23.819 1.00 77.31 96 ALA A N 1
ATOM 729 C CA . ALA A 1 96 ? -11.204 13.617 23.536 1.00 77.31 96 ALA A CA 1
ATOM 730 C C . ALA A 1 96 ? -10.775 12.158 23.742 1.00 77.31 96 ALA A C 1
ATOM 732 O O . ALA A 1 96 ? -10.101 11.607 22.874 1.00 77.31 96 ALA A O 1
ATOM 733 N N . SER A 1 97 ? -11.230 11.518 24.823 1.00 83.50 97 SER A N 1
ATOM 734 C CA . SER A 1 97 ? -10.974 10.098 25.095 1.00 83.50 97 SER A CA 1
ATOM 735 C C . SER A 1 97 ? -11.544 9.186 24.006 1.00 83.50 97 SER A C 1
ATOM 737 O O . SER A 1 97 ? -10.823 8.323 23.512 1.00 83.50 97 SER A O 1
ATOM 739 N N . LEU A 1 98 ? -12.775 9.439 23.543 1.00 84.06 98 LEU A N 1
ATOM 740 C CA . LEU A 1 98 ? -13.392 8.666 22.457 1.00 84.06 98 LEU A CA 1
ATOM 741 C C . LEU A 1 98 ? -12.571 8.727 21.159 1.00 84.06 98 LEU A C 1
ATOM 743 O O . LEU A 1 98 ? -12.388 7.720 20.486 1.00 84.06 98 LEU A O 1
ATOM 747 N N . ARG A 1 99 ? -12.020 9.898 20.816 1.00 83.69 99 ARG A N 1
ATOM 748 C CA . ARG A 1 99 ? -11.199 10.047 19.604 1.00 83.69 99 ARG A CA 1
ATOM 749 C C . ARG A 1 99 ? -9.823 9.395 19.736 1.00 83.69 99 ARG A C 1
ATOM 751 O O . ARG A 1 99 ? -9.325 8.891 18.738 1.00 83.69 99 ARG A O 1
ATOM 758 N N . ARG A 1 100 ? -9.235 9.342 20.939 1.00 83.75 100 ARG A N 1
ATOM 759 C CA . ARG A 1 100 ? -8.015 8.547 21.189 1.00 83.75 100 ARG A CA 1
ATOM 760 C C . ARG A 1 100 ? -8.287 7.055 21.037 1.00 83.75 100 ARG A C 1
ATOM 762 O O . ARG A 1 100 ? -7.519 6.377 20.368 1.00 83.75 100 ARG A O 1
ATOM 769 N N . TYR A 1 101 ? -9.394 6.576 21.605 1.00 87.50 101 TYR A N 1
ATOM 770 C CA . TYR A 1 101 ? -9.818 5.185 21.466 1.00 87.50 101 TYR A CA 1
ATOM 771 C C . TYR A 1 101 ? -10.038 4.810 19.994 1.00 87.50 101 TYR A C 1
ATOM 773 O O . TYR A 1 101 ? -9.423 3.866 19.509 1.00 87.50 101 TYR A O 1
ATOM 781 N N . ASN A 1 102 ? -10.801 5.617 19.250 1.00 88.25 102 ASN A N 1
ATOM 782 C CA . ASN A 1 102 ? -11.010 5.401 17.816 1.00 88.25 102 ASN A CA 1
ATOM 783 C C . ASN A 1 102 ? -9.694 5.427 17.025 1.00 88.25 102 ASN A C 1
ATOM 785 O O . ASN A 1 102 ? -9.566 4.714 16.038 1.00 88.25 102 ASN A O 1
ATOM 789 N N . GLN A 1 103 ? -8.715 6.240 17.435 1.00 87.31 103 GLN A N 1
ATOM 790 C CA . GLN A 1 103 ? -7.408 6.297 16.778 1.00 87.31 103 GLN A CA 1
ATOM 791 C C . GLN A 1 103 ? -6.579 5.047 17.055 1.00 87.31 103 GLN A C 1
ATOM 793 O O . GLN A 1 103 ? -5.952 4.538 16.131 1.00 87.31 103 GLN A O 1
ATOM 798 N N . ALA A 1 104 ? -6.595 4.544 18.288 1.00 90.06 104 ALA A N 1
ATOM 799 C CA . ALA A 1 104 ? -5.938 3.288 18.629 1.00 90.06 104 ALA A CA 1
ATOM 800 C C . ALA A 1 104 ? -6.548 2.116 17.844 1.00 90.06 104 ALA A C 1
ATOM 802 O O . ALA A 1 104 ? -5.817 1.395 17.177 1.00 90.06 104 ALA A O 1
ATOM 803 N N . GLN A 1 105 ? -7.879 2.007 17.828 1.00 92.75 105 GLN A N 1
ATOM 804 C CA . GLN A 1 105 ? -8.599 0.984 17.060 1.00 92.75 105 GLN A CA 1
ATOM 805 C C . GLN A 1 105 ? -8.354 1.103 15.550 1.00 92.75 105 GLN A C 1
ATOM 807 O O . GLN A 1 105 ? -8.147 0.106 14.869 1.00 92.75 105 GLN A O 1
ATOM 812 N N . PHE A 1 106 ? -8.321 2.325 15.008 1.00 92.94 106 PHE A N 1
ATOM 813 C CA . PHE A 1 106 ? -7.983 2.540 13.601 1.00 92.94 106 PHE A CA 1
ATOM 814 C C . PHE A 1 106 ? -6.569 2.047 13.273 1.00 92.94 106 PHE A C 1
ATOM 816 O O . PHE A 1 106 ? -6.374 1.411 12.241 1.00 92.94 106 PHE A O 1
ATOM 823 N N . LEU A 1 107 ? -5.588 2.332 14.135 1.00 92.06 107 LEU A N 1
ATOM 824 C CA . LEU A 1 107 ? -4.214 1.865 13.945 1.00 92.06 107 LEU A CA 1
ATOM 825 C C . LEU A 1 107 ? -4.121 0.339 14.005 1.00 92.06 107 LEU A C 1
ATOM 827 O O . LEU A 1 107 ? -3.460 -0.238 13.149 1.00 92.06 107 LEU A O 1
ATOM 831 N N . GLU A 1 108 ? -4.803 -0.290 14.961 1.00 95.38 108 GLU A N 1
ATOM 832 C CA . GLU A 1 108 ? -4.889 -1.750 15.089 1.00 95.38 108 GLU A CA 1
ATOM 833 C C . GLU A 1 108 ? -5.474 -2.378 13.817 1.00 95.38 108 GLU A C 1
ATOM 835 O O . GLU A 1 108 ? -4.817 -3.183 13.167 1.00 95.38 108 GLU A O 1
ATOM 840 N N . HIS A 1 109 ? -6.623 -1.889 13.343 1.00 95.38 109 HIS A N 1
ATOM 841 C CA . HIS A 1 109 ? -7.229 -2.393 12.108 1.00 95.38 109 HIS A CA 1
ATOM 842 C C . HIS A 1 109 ? -6.342 -2.198 10.869 1.00 95.38 109 HIS A C 1
ATOM 844 O O . HIS A 1 109 ? -6.324 -3.046 9.978 1.00 95.38 109 HIS A O 1
ATOM 850 N N . VAL A 1 110 ? -5.615 -1.078 10.768 1.00 95.69 110 VAL A N 1
ATOM 851 C CA . VAL A 1 110 ? -4.662 -0.865 9.666 1.00 95.69 110 VAL A CA 1
ATOM 852 C C . VAL A 1 110 ? -3.494 -1.850 9.760 1.00 95.69 110 VAL A C 1
ATOM 854 O O . VAL A 1 110 ? -3.078 -2.388 8.735 1.00 95.69 110 VAL A O 1
ATOM 857 N N . GLN A 1 111 ? -2.982 -2.116 10.964 1.00 95.88 111 GLN A N 1
ATOM 858 C CA . GLN A 1 111 ? -1.931 -3.113 11.182 1.00 95.88 111 GLN A CA 1
ATOM 859 C C . GLN A 1 111 ? -2.404 -4.523 10.829 1.00 95.88 111 GLN A C 1
ATOM 861 O O . GLN A 1 111 ? -1.648 -5.256 10.192 1.00 95.88 111 GLN A O 1
ATOM 866 N N . ASP A 1 112 ? -3.645 -4.875 11.153 1.00 97.31 112 ASP A N 1
ATOM 867 C CA . ASP A 1 112 ? -4.233 -6.164 10.784 1.00 97.31 112 ASP A CA 1
ATOM 868 C C . ASP A 1 112 ? -4.358 -6.317 9.265 1.00 97.31 112 ASP A C 1
ATOM 870 O O . ASP A 1 112 ? -4.002 -7.360 8.717 1.00 97.31 112 ASP A O 1
ATOM 874 N N . ILE A 1 113 ? -4.792 -5.262 8.560 1.00 96.31 113 ILE A N 1
ATOM 875 C CA . ILE A 1 113 ? -4.856 -5.260 7.089 1.00 96.31 113 ILE A CA 1
ATOM 876 C C . ILE A 1 113 ? -3.462 -5.475 6.493 1.00 96.31 113 ILE A C 1
ATOM 878 O O . ILE A 1 113 ? -3.294 -6.324 5.621 1.00 96.31 113 ILE A O 1
ATOM 882 N N . ILE A 1 114 ? -2.460 -4.726 6.962 1.00 96.06 114 ILE A N 1
ATOM 883 C CA . ILE A 1 114 ? -1.088 -4.822 6.443 1.00 96.06 114 ILE A CA 1
ATOM 884 C C . ILE A 1 114 ? -0.489 -6.199 6.749 1.00 96.06 114 ILE A C 1
ATOM 886 O O . ILE A 1 114 ? 0.125 -6.803 5.873 1.00 96.06 114 ILE A O 1
ATOM 890 N N . SER A 1 115 ? -0.701 -6.719 7.959 1.00 97.06 115 SER A N 1
ATOM 891 C CA . SER A 1 115 ? -0.249 -8.058 8.359 1.00 97.06 115 SER A CA 1
ATOM 892 C C . SER A 1 115 ? -0.891 -9.146 7.498 1.00 97.06 115 SER A C 1
ATOM 894 O O . SER A 1 115 ? -0.200 -10.053 7.028 1.00 97.06 115 SER A O 1
ATOM 896 N N . GLY A 1 116 ? -2.192 -9.017 7.223 1.00 97.25 116 GLY A N 1
ATOM 897 C CA . GLY A 1 116 ? -2.929 -9.921 6.343 1.00 97.25 116 GLY A CA 1
ATOM 898 C C . GLY A 1 116 ? -2.470 -9.872 4.883 1.00 97.25 116 GLY A C 1
ATOM 899 O O . GLY A 1 116 ? -2.722 -10.817 4.146 1.00 97.25 116 GLY A O 1
ATOM 900 N N . TRP A 1 117 ? -1.783 -8.805 4.465 1.00 97.25 117 TRP A N 1
ATOM 901 C CA . TRP A 1 117 ? -1.215 -8.649 3.119 1.00 97.25 117 TRP A CA 1
ATOM 902 C C . TRP A 1 117 ? 0.295 -8.894 3.076 1.00 97.25 117 TRP A C 1
ATOM 904 O O . TRP A 1 117 ? 0.938 -8.556 2.087 1.00 97.25 117 TRP A O 1
ATOM 914 N N . SER A 1 118 ? 0.892 -9.447 4.132 1.00 96.38 118 SER A N 1
ATOM 915 C CA . SER A 1 118 ? 2.346 -9.629 4.224 1.00 96.38 118 SER A CA 1
ATOM 916 C C . SER A 1 118 ? 2.946 -10.367 3.019 1.00 96.38 118 SER A C 1
ATOM 918 O O . SER A 1 118 ? 3.945 -9.905 2.469 1.00 96.38 118 SER A O 1
ATOM 920 N N . GLU A 1 119 ? 2.317 -11.449 2.555 1.00 95.12 119 GLU A N 1
ATOM 921 C CA . GLU A 1 119 ? 2.752 -12.193 1.363 1.00 95.12 119 GLU A CA 1
ATOM 922 C C . GLU A 1 119 ? 2.602 -11.368 0.075 1.00 95.12 119 GLU A C 1
ATOM 924 O O . GLU A 1 119 ? 3.525 -11.297 -0.740 1.00 95.12 119 GLU A O 1
ATOM 929 N N . ASP A 1 120 ? 1.470 -10.679 -0.089 1.00 94.62 120 ASP A N 1
ATOM 930 C CA . ASP A 1 120 ? 1.213 -9.820 -1.246 1.00 94.62 120 ASP A CA 1
ATOM 931 C C . ASP A 1 120 ? 2.206 -8.659 -1.344 1.00 94.62 120 ASP A C 1
ATOM 933 O O . ASP A 1 120 ? 2.685 -8.345 -2.439 1.00 94.62 120 ASP A O 1
ATOM 937 N N . LEU A 1 121 ? 2.515 -8.036 -0.202 1.00 95.56 121 LEU A N 1
ATOM 938 C CA . LEU A 1 121 ? 3.463 -6.932 -0.071 1.00 95.56 121 LEU A CA 1
ATOM 939 C C . LEU A 1 121 ? 4.903 -7.401 -0.278 1.00 95.56 121 LEU A C 1
ATOM 941 O O . LEU A 1 121 ? 5.668 -6.704 -0.939 1.00 95.56 121 LEU A O 1
ATOM 945 N N . ALA A 1 122 ? 5.273 -8.585 0.218 1.00 94.12 122 ALA A N 1
ATOM 946 C CA . ALA A 1 122 ? 6.595 -9.163 -0.022 1.00 94.12 122 ALA A CA 1
ATOM 947 C C . ALA A 1 122 ? 6.852 -9.422 -1.517 1.00 94.12 122 ALA A C 1
ATOM 949 O O . ALA A 1 122 ? 7.981 -9.287 -1.985 1.00 94.12 122 ALA A O 1
ATOM 950 N N . GLY A 1 123 ? 5.802 -9.752 -2.275 1.00 91.50 123 GLY A N 1
ATOM 951 C CA . GLY A 1 123 ? 5.870 -9.902 -3.728 1.00 91.50 123 GLY A CA 1
ATOM 952 C C . GLY A 1 123 ? 5.882 -8.585 -4.512 1.00 91.50 123 GLY A C 1
ATOM 953 O O . GLY A 1 123 ? 5.992 -8.624 -5.739 1.00 91.50 123 GLY A O 1
ATOM 954 N N . CYS A 1 124 ? 5.727 -7.428 -3.858 1.00 93.44 124 CYS A N 1
ATOM 955 C CA . CYS A 1 124 ? 5.712 -6.140 -4.542 1.00 93.44 124 CYS A CA 1
ATOM 956 C C . CYS A 1 124 ? 7.129 -5.633 -4.831 1.00 93.44 124 CYS A C 1
ATOM 958 O O . CYS A 1 124 ? 7.992 -5.603 -3.957 1.00 93.44 124 CYS A O 1
ATOM 960 N N . SER A 1 125 ? 7.357 -5.144 -6.050 1.00 90.81 125 SER A N 1
ATOM 961 C CA . SER A 1 125 ? 8.611 -4.477 -6.421 1.00 90.81 125 SER A CA 1
ATOM 962 C C . SER A 1 125 ? 8.671 -3.016 -5.960 1.00 90.81 125 SER A C 1
ATOM 964 O O . SER A 1 125 ? 9.746 -2.421 -5.952 1.00 90.81 125 SER A O 1
ATOM 966 N N . LEU A 1 126 ? 7.520 -2.426 -5.620 1.00 90.88 126 LEU A N 1
ATOM 967 C CA . LEU A 1 126 ? 7.380 -1.053 -5.135 1.00 90.88 126 LEU A CA 1
ATOM 968 C C . LEU A 1 126 ? 6.179 -0.954 -4.180 1.00 90.88 126 LEU A C 1
ATOM 970 O O . LEU A 1 126 ? 5.151 -1.581 -4.437 1.00 90.88 126 LEU A O 1
ATOM 974 N N . ILE A 1 127 ? 6.315 -0.175 -3.103 1.00 92.12 127 ILE A N 1
ATOM 975 C CA . ILE A 1 127 ? 5.283 0.123 -2.090 1.00 92.12 127 ILE A CA 1
ATOM 976 C C . ILE A 1 127 ? 5.284 1.630 -1.826 1.00 92.12 127 ILE A C 1
ATOM 978 O O . ILE A 1 127 ? 6.403 2.192 -1.738 1.00 92.12 127 ILE A O 1
#

Sequence (127 aa):
GQVFCIYRCILHHRKEQLSTDGEGRAWVDRCQRLSLPGSQRWAVLMVSGGHFAGAVFSGGVAVVHKTLHSYVTRRGQGQSQGTRDQHGNAPKSAGASLRRYNQAQFLEHVQDIISGWSEDLAGCSLI

pLDDT: mean 85.57, std 10.61, range [54.25, 98.0]

InterPro domains:
  IPR041175 VLRF1/Vms1 [PF18826] (42-127)
  IPR041175 VLRF1/Vms1 [PS52044] (38-127)
  IPR047139 tRNA endonuclease ANKZF1/VMS1 [PTHR16036] (1-127)